Protein AF-A0A2A2K274-F1 (afdb_monomer)

Radius of gyration: 23.04 Å; Cα contacts (8 Å, |Δi|>4): 172; chains: 1; bounding box: 41×74×61 Å

InterPro domains:
  IPR023210 NADP-dependent oxidoreductase domain [PF00248] (6-107)
  IPR036812 NAD(P)-dependent oxidoreductase domain superfamily [G3DSA:3.20.20.100] (1-135)
  IPR036812 NAD(P)-dependent oxidoreductase domain superfamily [SSF51430] (2-107)
  IPR050791 Aldo/Keto Reductase [PTHR43625] (1-109)

Solvent-accessible surface area (backbone atoms only — not comparable to full-atom values): 9116 Å² total; per-residue (Å²): 96,64,70,31,63,83,81,51,93,61,61,66,66,60,51,30,50,49,54,43,50,40,41,77,73,69,51,36,77,47,48,46,33,47,61,27,49,70,30,50,30,31,35,49,52,20,63,46,31,68,96,44,57,91,65,44,48,42,30,38,30,41,30,60,42,59,44,96,88,58,47,80,75,49,66,52,85,50,71,72,58,52,52,54,52,48,57,51,46,32,61,42,29,70,48,95,75,71,77,40,78,45,74,68,53,79,70,78,74,70,84,52,81,90,66,78,80,74,78,86,75,80,75,76,81,78,75,77,81,77,83,82,73,81,79,80,77,73,86,80,82,86,85,84,90,132

Secondary structure (DSSP, 8-state):
---SSTTSPPPHHHHHHHHHHHHHTT--EEE--TTGGGGHHHHHHHHHHTT-GGG-EEEEEE-EEE-TT--EEEE---HHHHHHHHHHHHHHHT-S--SEEEESS-------GGG--S--------PPPPP-PPP-----------

pLDDT: mean 81.02, std 21.93, range [34.56, 98.62]

Foldseek 3Di:
DQPADPPPDDDLVVVLVVVLVCLVVQAAEDEEECLRNVLLSLLSQLVSCVVPVVSHQAEYEDFQDADPVSHGPHGDDDPVRLVVRVVSSCVSSVHPDHNHYYYPDDHPPDPPVVVPDDDDPPPDPPDPDDDDDPDPDDDDDDDDDD

Nearest PDB structures (foldseek):
  1ynq-assembly2_B  TM=8.693E-01  e=8.568E-08  Halalkalibacterium halodurans C-125
  1pz1-assembly2_B  TM=9.088E-01  e=7.530E-07  Bacillus subtilis
  4wgh-assembly1_A  TM=8.611E-01  e=7.530E-07  Klebsiella pneumoniae
  8hw0-assembly1_A  TM=8.427E-01  e=1.178E-06  Devosia
  3eb3-assembly1_A  TM=8.226E-01  e=3.069E-05  Rattus norvegicus

Structure (mmCIF, N/CA/C/O backbone):
data_AF-A0A2A2K274-F1
#
_entry.id   AF-A0A2A2K274-F1
#
loop_
_atom_site.group_PDB
_atom_site.id
_atom_site.type_symbol
_atom_site.label_atom_id
_atom_site.label_alt_id
_atom_site.label_comp_id
_atom_site.label_asym_id
_atom_site.label_entity_id
_atom_site.label_seq_id
_atom_site.pdbx_PDB_ins_code
_atom_site.Cartn_x
_atom_site.Cartn_y
_atom_site.Cartn_z
_atom_site.occupancy
_atom_site.B_iso_or_equiv
_atom_site.auth_seq_id
_atom_site.auth_comp_id
_atom_site.auth_asym_id
_atom_site.auth_atom_id
_atom_site.pdbx_PDB_model_num
ATOM 1 N N . MET A 1 1 ? -2.113 6.309 -1.004 1.00 67.62 1 MET A N 1
ATOM 2 C CA . MET A 1 1 ? -0.970 7.217 -0.814 1.00 67.62 1 MET A CA 1
ATOM 3 C C . MET A 1 1 ? 0.328 6.418 -0.744 1.00 67.62 1 MET A C 1
ATOM 5 O O . MET A 1 1 ? 0.397 5.454 0.008 1.00 67.62 1 MET A O 1
ATOM 9 N N . GLY A 1 2 ? 1.331 6.782 -1.547 1.00 71.94 2 GLY A N 1
ATOM 10 C CA . GLY A 1 2 ? 2.673 6.199 -1.464 1.00 71.94 2 GLY A CA 1
ATOM 11 C C . GLY A 1 2 ? 3.536 7.007 -0.504 1.00 71.94 2 GLY A C 1
ATOM 12 O O . GLY A 1 2 ? 3.875 8.137 -0.828 1.00 71.94 2 GLY A O 1
ATOM 13 N N . MET A 1 3 ? 3.857 6.453 0.662 1.00 78.12 3 MET A N 1
ATOM 14 C CA . MET A 1 3 ? 4.768 7.050 1.648 1.00 78.12 3 MET A CA 1
ATOM 15 C C . MET A 1 3 ? 6.198 6.519 1.521 1.00 78.12 3 MET A C 1
ATOM 17 O O . MET A 1 3 ? 7.113 7.041 2.146 1.00 78.12 3 MET A O 1
ATOM 21 N N . SER A 1 4 ? 6.411 5.513 0.674 1.00 76.12 4 SER A N 1
ATOM 22 C CA . SER A 1 4 ? 7.741 5.086 0.249 1.00 76.12 4 SER A CA 1
ATOM 23 C C . SER A 1 4 ? 8.124 5.767 -1.073 1.00 76.12 4 SER A C 1
ATOM 25 O O . SER A 1 4 ? 7.317 5.805 -2.004 1.00 76.12 4 SER A O 1
ATOM 27 N N . GLU A 1 5 ? 9.371 6.249 -1.160 1.00 73.94 5 GLU A N 1
ATOM 28 C CA . GLU A 1 5 ? 10.091 6.682 -2.377 1.00 73.94 5 GLU A CA 1
ATOM 29 C C . GLU A 1 5 ? 9.768 8.074 -2.952 1.00 73.94 5 GLU A C 1
ATOM 31 O O . GLU A 1 5 ? 10.690 8.841 -3.218 1.00 73.94 5 GLU A O 1
ATOM 36 N N . PHE A 1 6 ? 8.501 8.442 -3.155 1.00 76.75 6 PHE A N 1
ATOM 37 C CA . PHE A 1 6 ? 8.176 9.649 -3.944 1.00 76.75 6 PHE A CA 1
ATOM 38 C C . PHE A 1 6 ? 8.316 10.983 -3.202 1.00 76.75 6 PHE A C 1
ATOM 40 O O . PHE A 1 6 ? 8.308 12.034 -3.841 1.00 76.75 6 PHE A O 1
ATOM 47 N N . TYR A 1 7 ? 8.446 10.948 -1.876 1.00 77.12 7 TYR A N 1
ATOM 48 C CA . TYR A 1 7 ? 8.465 12.138 -1.019 1.00 77.12 7 TYR A CA 1
ATOM 49 C C . TYR A 1 7 ? 9.752 12.258 -0.189 1.00 77.12 7 TYR A C 1
ATOM 51 O O . TYR A 1 7 ? 9.791 13.001 0.786 1.00 77.12 7 TYR A O 1
ATOM 59 N N . GLY A 1 8 ? 10.813 11.550 -0.592 1.00 75.12 8 GLY A N 1
ATOM 60 C CA . GLY A 1 8 ? 12.086 11.506 0.127 1.00 75.12 8 GLY A CA 1
ATOM 61 C C . GLY A 1 8 ? 12.156 10.376 1.153 1.00 75.12 8 GLY A C 1
ATOM 62 O O . GLY A 1 8 ? 11.385 9.415 1.102 1.00 75.12 8 GLY A O 1
ATOM 63 N N . GLN A 1 9 ? 13.135 10.467 2.054 1.00 74.38 9 GLN A N 1
ATOM 64 C CA . GLN A 1 9 ? 13.324 9.479 3.110 1.00 74.38 9 GLN A CA 1
ATOM 65 C C . GLN A 1 9 ? 12.228 9.658 4.167 1.00 74.38 9 GLN A C 1
ATOM 67 O O . GLN A 1 9 ? 12.115 10.723 4.768 1.00 74.38 9 GLN A O 1
ATOM 72 N N . ALA A 1 10 ? 11.416 8.623 4.366 1.00 77.19 10 ALA A N 1
ATOM 73 C CA . ALA A 1 10 ? 10.361 8.603 5.371 1.00 77.19 10 ALA A CA 1
ATOM 74 C C . ALA A 1 10 ? 10.800 7.761 6.572 1.00 77.19 10 ALA A C 1
ATOM 76 O O . ALA A 1 10 ? 11.385 6.689 6.391 1.00 77.19 10 ALA A O 1
ATOM 77 N N . ASP A 1 11 ? 10.489 8.225 7.782 1.00 87.81 11 ASP A N 1
ATOM 78 C CA . ASP A 1 11 ? 10.534 7.379 8.971 1.00 87.81 11 ASP A CA 1
ATOM 79 C C . ASP A 1 11 ? 9.367 6.382 8.901 1.00 87.81 11 ASP A C 1
ATOM 81 O O . ASP A 1 11 ? 8.193 6.759 8.835 1.00 87.81 11 ASP A O 1
ATOM 85 N N . GLU A 1 12 ? 9.688 5.088 8.867 1.00 87.81 12 GLU A N 1
ATOM 86 C CA . GLU A 1 12 ? 8.672 4.043 8.768 1.00 87.81 12 GLU A CA 1
ATOM 87 C C . GLU A 1 12 ? 7.749 3.998 9.990 1.00 87.81 12 GLU A C 1
ATOM 89 O O . GLU A 1 12 ? 6.566 3.688 9.835 1.00 87.81 12 GLU A O 1
ATOM 94 N N . ALA A 1 13 ? 8.255 4.310 11.186 1.00 91.31 13 ALA A N 1
ATOM 95 C CA . ALA A 1 13 ? 7.454 4.315 12.403 1.00 91.31 13 ALA A CA 1
ATOM 96 C C . ALA A 1 13 ? 6.429 5.454 12.373 1.00 91.31 13 ALA A C 1
ATOM 98 O O . ALA A 1 13 ? 5.251 5.225 12.654 1.00 91.31 13 ALA A O 1
ATOM 99 N N . GLU A 1 14 ? 6.841 6.653 11.951 1.00 93.00 14 GLU A N 1
ATOM 100 C CA . GLU A 1 14 ? 5.920 7.783 11.780 1.00 93.00 14 GLU A CA 1
ATOM 101 C C . GLU A 1 14 ? 4.891 7.522 10.677 1.00 93.00 14 GLU A C 1
ATOM 103 O O . GLU A 1 14 ? 3.712 7.844 10.835 1.00 93.00 14 GLU A O 1
ATOM 108 N N . ALA A 1 15 ? 5.293 6.891 9.573 1.00 93.25 15 ALA A N 1
ATOM 109 C CA . ALA A 1 15 ? 4.377 6.517 8.503 1.00 93.25 15 ALA A CA 1
ATOM 110 C C . ALA A 1 15 ? 3.317 5.504 8.983 1.00 93.25 15 ALA A C 1
ATOM 112 O O . ALA A 1 15 ? 2.122 5.679 8.725 1.00 93.25 15 ALA A O 1
ATOM 113 N N . VAL A 1 16 ? 3.719 4.474 9.736 1.00 95.12 16 VAL A N 1
ATOM 114 C CA . VAL A 1 16 ? 2.779 3.520 10.349 1.00 95.12 16 VAL A CA 1
ATOM 115 C C . VAL A 1 16 ? 1.840 4.233 11.324 1.00 95.12 16 VAL A C 1
ATOM 117 O O . VAL A 1 16 ? 0.622 4.070 11.217 1.00 95.12 16 VAL A O 1
ATOM 120 N N . ALA A 1 17 ? 2.380 5.070 12.215 1.00 95.38 17 ALA A N 1
ATOM 121 C CA . ALA A 1 17 ? 1.588 5.850 13.164 1.00 95.38 17 ALA A CA 1
ATOM 122 C C . ALA A 1 17 ? 0.592 6.781 12.454 1.00 95.38 17 ALA A C 1
ATOM 124 O O . ALA A 1 17 ? -0.545 6.930 12.894 1.00 95.38 17 ALA A O 1
ATOM 125 N N . THR A 1 18 ? 0.980 7.354 11.314 1.00 95.81 18 THR A N 1
ATOM 126 C CA . THR A 1 18 ? 0.124 8.220 10.494 1.00 95.81 18 THR A CA 1
ATOM 127 C C . THR A 1 18 ? -1.069 7.455 9.921 1.00 95.81 18 THR A C 1
ATOM 129 O O . THR A 1 18 ? -2.202 7.931 10.012 1.00 95.81 18 THR A O 1
ATOM 132 N N . ILE A 1 19 ? -0.849 6.255 9.368 1.00 96.62 19 ILE A N 1
ATOM 133 C CA . ILE A 1 19 ? -1.941 5.399 8.868 1.00 96.62 19 ILE A CA 1
ATOM 134 C C . ILE A 1 19 ? -2.871 5.005 10.013 1.00 96.62 19 ILE A C 1
ATOM 136 O O . ILE A 1 19 ? -4.087 5.136 9.888 1.00 96.62 19 ILE A O 1
ATOM 140 N N . GLN A 1 20 ? -2.314 4.554 11.137 1.00 97.31 20 GLN A N 1
ATOM 141 C CA . GLN A 1 20 ? -3.112 4.147 12.293 1.00 97.31 20 GLN A CA 1
ATOM 142 C C . GLN A 1 20 ? -3.939 5.312 12.835 1.00 97.31 20 GLN A C 1
ATOM 144 O O . GLN A 1 20 ? -5.137 5.157 13.067 1.00 97.31 20 GLN A O 1
ATOM 149 N N . ARG A 1 21 ? -3.345 6.507 12.923 1.00 97.75 21 ARG A N 1
ATOM 150 C CA . ARG A 1 21 ? -4.058 7.712 13.340 1.00 97.75 21 ARG A CA 1
ATOM 151 C C . ARG A 1 21 ? -5.175 8.089 12.371 1.00 97.75 21 ARG A C 1
ATOM 153 O O . ARG A 1 21 ? -6.231 8.521 12.822 1.00 97.75 21 ARG A O 1
ATOM 160 N N . ALA A 1 22 ? -4.969 7.935 11.063 1.00 97.69 22 ALA A N 1
ATOM 161 C CA . ALA A 1 22 ? -6.019 8.167 10.075 1.00 97.69 22 ALA A CA 1
ATOM 162 C C . ALA A 1 22 ? -7.205 7.209 10.284 1.00 97.69 22 ALA A C 1
ATOM 164 O O . ALA A 1 22 ? -8.354 7.652 10.271 1.00 97.69 22 ALA A O 1
ATOM 165 N N . ILE A 1 23 ? -6.933 5.929 10.553 1.00 97.88 23 ILE A N 1
ATOM 166 C CA . ILE A 1 23 ? -7.966 4.935 10.882 1.00 97.88 23 ILE A CA 1
ATOM 167 C C . ILE A 1 23 ? -8.698 5.326 12.174 1.00 97.88 23 ILE A C 1
ATOM 169 O O . ILE A 1 23 ? -9.926 5.328 12.196 1.00 97.88 23 ILE A O 1
ATOM 173 N N . ASP A 1 24 ? -7.975 5.743 13.220 1.00 97.75 24 ASP A N 1
ATOM 174 C CA . ASP A 1 24 ? -8.572 6.217 14.481 1.00 97.75 24 ASP A CA 1
ATOM 175 C C . ASP A 1 24 ? -9.461 7.462 14.293 1.00 97.75 24 ASP A C 1
ATOM 177 O O . ASP A 1 24 ? -10.351 7.727 15.099 1.00 97.75 24 ASP A O 1
ATOM 181 N N . LEU A 1 25 ? -9.221 8.246 13.238 1.00 98.19 25 LEU A N 1
ATOM 182 C CA . LEU A 1 25 ? -10.037 9.398 12.844 1.00 98.19 25 LEU A CA 1
ATOM 183 C C . LEU A 1 25 ? -11.228 9.021 11.943 1.00 98.19 25 LEU A C 1
ATOM 185 O O . LEU A 1 25 ? -11.966 9.907 11.511 1.00 98.19 25 LEU A O 1
ATOM 189 N N . GLY A 1 26 ? -11.428 7.732 11.658 1.00 97.56 26 GLY A N 1
ATOM 190 C CA . GLY A 1 26 ? -12.531 7.222 10.843 1.00 97.56 26 GLY A CA 1
ATOM 191 C C . GLY A 1 26 ? -12.229 7.123 9.347 1.00 97.56 26 GLY A C 1
ATOM 192 O O . GLY A 1 26 ? -13.149 6.914 8.557 1.00 97.56 26 GLY A O 1
ATOM 193 N N . VAL A 1 27 ? -10.967 7.263 8.921 1.00 98.06 27 VAL A N 1
ATOM 194 C CA . VAL A 1 27 ? -10.588 6.977 7.531 1.00 98.06 27 VAL A CA 1
ATOM 195 C C . VAL A 1 27 ? -10.634 5.471 7.307 1.00 98.06 27 VAL A C 1
ATOM 197 O O . VAL A 1 27 ? -9.847 4.723 7.877 1.00 98.06 27 VAL A O 1
ATOM 200 N N . THR A 1 28 ? -11.531 5.036 6.428 1.00 97.81 28 THR A N 1
ATOM 201 C CA . THR A 1 28 ? -11.726 3.615 6.124 1.00 97.81 28 THR A CA 1
ATOM 202 C C . THR A 1 28 ? -11.130 3.195 4.789 1.00 97.81 28 THR A C 1
ATOM 204 O O . THR A 1 28 ? -10.996 2.008 4.555 1.00 97.81 28 THR A O 1
ATOM 207 N N . PHE A 1 29 ? -10.753 4.110 3.895 1.00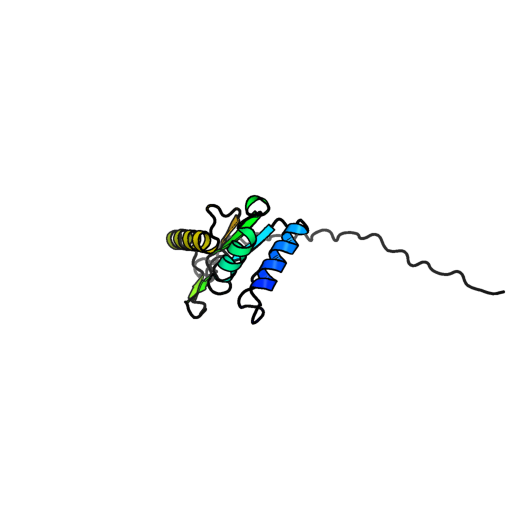 98.31 29 PHE A N 1
ATOM 208 C CA .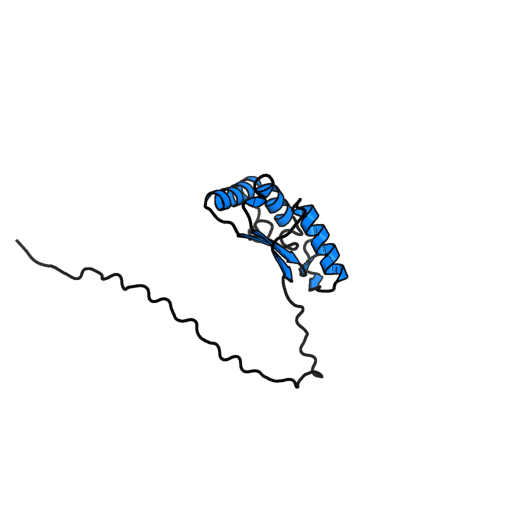 PHE A 1 29 ? -10.242 3.748 2.569 1.00 98.31 29 PHE A CA 1
ATOM 209 C C . PHE A 1 29 ? -8.733 3.970 2.466 1.00 98.31 29 PHE A C 1
ATOM 211 O O . PHE A 1 29 ? -8.264 5.110 2.515 1.00 98.31 29 PHE A O 1
ATOM 218 N N . LEU A 1 30 ? -7.978 2.885 2.282 1.00 97.94 30 LEU A N 1
ATOM 219 C CA . LEU A 1 30 ? -6.529 2.921 2.105 1.00 97.94 30 LEU A CA 1
ATOM 220 C C . LEU A 1 30 ? -6.157 2.486 0.695 1.00 97.94 30 LEU A C 1
ATOM 222 O O . LEU A 1 30 ? -6.410 1.360 0.287 1.00 97.94 30 LEU A O 1
ATOM 226 N N . ASP A 1 31 ? -5.499 3.379 -0.032 1.00 97.62 31 ASP A N 1
ATOM 227 C CA . ASP A 1 31 ? -5.035 3.138 -1.395 1.00 97.62 31 ASP A CA 1
ATOM 228 C C . ASP A 1 31 ? -3.504 3.002 -1.441 1.00 97.62 31 ASP A C 1
ATOM 230 O O . ASP A 1 31 ? -2.788 3.832 -0.885 1.00 97.62 31 ASP A O 1
ATOM 234 N N . THR A 1 32 ? -2.971 1.996 -2.131 1.00 97.44 32 THR A N 1
ATOM 235 C CA . THR A 1 32 ? -1.526 1.792 -2.358 1.00 97.44 32 THR A CA 1
ATOM 236 C C . THR A 1 32 ? -1.267 1.254 -3.774 1.00 97.44 32 THR A C 1
ATOM 238 O O . THR A 1 32 ? -2.175 1.248 -4.601 1.00 97.44 32 THR A O 1
ATOM 241 N N . ALA A 1 33 ? -0.033 0.914 -4.140 1.00 97.12 33 ALA A N 1
ATOM 242 C CA . ALA A 1 33 ? 0.292 0.293 -5.425 1.00 97.12 33 ALA A CA 1
ATOM 243 C C . ALA A 1 33 ? 1.570 -0.546 -5.333 1.00 97.12 33 ALA A C 1
ATOM 245 O O . ALA A 1 33 ? 2.507 -0.156 -4.635 1.00 97.12 33 ALA A O 1
ATOM 246 N N . ASP A 1 34 ? 1.641 -1.613 -6.133 1.00 94.62 34 ASP A N 1
ATOM 247 C CA . ASP A 1 34 ? 2.821 -2.481 -6.266 1.00 94.62 34 ASP A CA 1
ATOM 248 C C . ASP A 1 34 ? 4.098 -1.713 -6.642 1.00 94.62 34 ASP A C 1
ATOM 250 O O . ASP A 1 34 ? 5.198 -2.037 -6.208 1.00 94.62 34 ASP A O 1
ATOM 254 N N . MET A 1 35 ? 3.960 -0.653 -7.432 1.00 94.06 35 MET A N 1
ATOM 255 C CA . MET A 1 35 ? 5.089 0.126 -7.921 1.00 94.06 35 MET A CA 1
ATOM 256 C C . MET A 1 35 ? 5.669 1.108 -6.891 1.00 94.06 35 MET A C 1
ATOM 258 O O . MET A 1 35 ? 6.744 1.653 -7.145 1.00 94.06 35 MET A O 1
ATOM 262 N N . TYR A 1 36 ? 4.974 1.390 -5.782 1.00 92.50 36 TYR A N 1
ATOM 263 C CA . TYR A 1 36 ? 5.412 2.383 -4.793 1.00 92.50 36 TYR A CA 1
ATOM 264 C C . TYR A 1 36 ? 6.531 1.812 -3.919 1.00 92.50 36 TYR A C 1
ATOM 266 O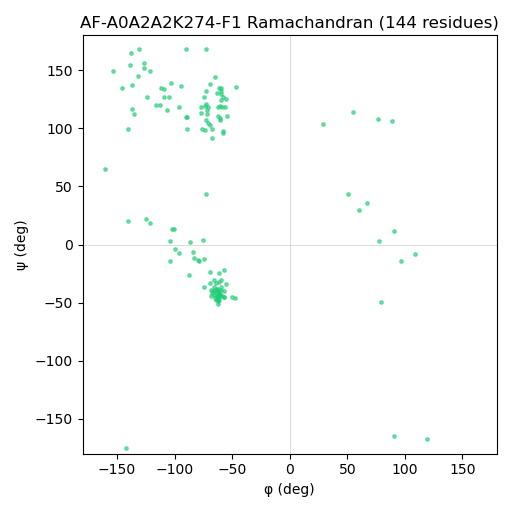 O . TYR A 1 36 ? 6.302 0.868 -3.160 1.00 92.50 36 TYR A O 1
ATOM 274 N N . GLY A 1 37 ? 7.746 2.357 -4.036 1.00 90.25 37 GLY A N 1
ATOM 275 C CA . GLY A 1 37 ? 8.925 1.795 -3.377 1.00 90.25 37 GLY A CA 1
ATOM 276 C C . GLY A 1 37 ? 9.223 0.364 -3.820 1.00 90.25 37 GLY A C 1
ATOM 277 O O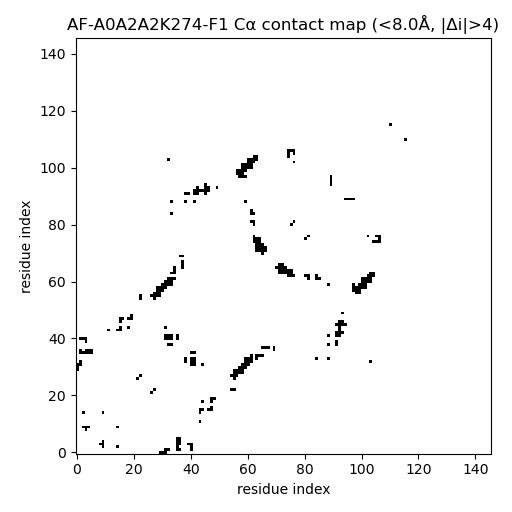 . GLY A 1 37 ? 9.681 -0.424 -3.001 1.00 90.25 37 GLY A O 1
ATOM 278 N N . VAL A 1 38 ? 8.868 -0.004 -5.061 1.00 93.56 38 VAL A N 1
ATOM 279 C CA . VAL A 1 38 ? 8.972 -1.383 -5.590 1.00 93.56 38 VAL A CA 1
ATOM 280 C C . VAL A 1 38 ? 8.324 -2.405 -4.633 1.00 93.56 38 VAL A C 1
ATOM 282 O O . VAL A 1 38 ? 8.869 -3.461 -4.329 1.00 93.56 38 VAL A O 1
ATOM 285 N N . GLY A 1 39 ? 7.146 -2.060 -4.110 1.00 94.25 39 GLY A N 1
ATOM 286 C CA . GLY A 1 39 ? 6.362 -2.896 -3.202 1.00 94.25 39 GLY A CA 1
ATOM 287 C C . GLY A 1 39 ? 6.559 -2.571 -1.722 1.00 94.25 39 GLY A C 1
ATOM 288 O O . GLY A 1 39 ? 5.713 -2.944 -0.912 1.00 94.25 39 GLY A O 1
ATOM 289 N N . ARG A 1 40 ? 7.588 -1.805 -1.344 1.00 94.06 40 ARG A N 1
ATOM 290 C CA . ARG A 1 40 ? 7.842 -1.456 0.064 1.00 94.06 40 ARG A CA 1
ATOM 291 C C . ARG A 1 40 ? 6.687 -0.698 0.722 1.00 94.06 40 ARG A C 1
ATOM 293 O O . ARG A 1 40 ? 6.434 -0.872 1.911 1.00 94.06 40 ARG A O 1
ATOM 300 N N . ASN A 1 41 ? 5.932 0.086 -0.049 1.00 95.31 41 ASN A N 1
ATOM 301 C CA . ASN A 1 41 ? 4.755 0.767 0.489 1.00 95.31 41 ASN A CA 1
ATOM 302 C C . ASN A 1 41 ? 3.618 -0.207 0.834 1.00 95.31 41 ASN A C 1
ATOM 304 O O . ASN A 1 41 ? 2.874 0.032 1.778 1.00 95.31 41 ASN A O 1
ATOM 308 N N . GLU A 1 42 ? 3.462 -1.300 0.081 1.00 97.75 42 GLU A N 1
ATOM 309 C CA . GLU A 1 42 ? 2.499 -2.355 0.420 1.00 97.75 42 GLU A CA 1
ATOM 310 C C . GLU A 1 42 ? 2.907 -3.079 1.702 1.00 97.75 42 GLU A C 1
ATOM 312 O O . GLU A 1 42 ? 2.058 -3.316 2.553 1.00 97.75 42 GLU A O 1
ATOM 317 N N . GLU A 1 43 ? 4.197 -3.347 1.899 1.00 97.31 43 GLU A N 1
ATOM 318 C CA . GLU A 1 43 ? 4.688 -3.926 3.155 1.00 97.31 43 GLU A CA 1
ATOM 319 C C . GLU A 1 43 ? 4.433 -3.002 4.351 1.00 97.31 43 GLU A C 1
ATOM 321 O O . GLU A 1 43 ? 4.019 -3.456 5.418 1.00 97.31 43 GLU A O 1
ATOM 326 N N . LEU A 1 44 ? 4.642 -1.695 4.172 1.00 96.44 44 LEU A N 1
ATOM 327 C CA . LEU A 1 44 ? 4.376 -0.683 5.193 1.00 96.44 44 LEU A CA 1
ATOM 328 C C . LEU A 1 44 ? 2.885 -0.613 5.542 1.00 96.44 44 LEU A C 1
ATOM 330 O O . LEU A 1 44 ? 2.528 -0.651 6.720 1.00 96.44 44 LEU A O 1
ATOM 334 N N . VAL A 1 45 ? 2.012 -0.554 4.532 1.00 97.44 45 VAL A N 1
ATOM 335 C CA . VAL A 1 45 ? 0.555 -0.557 4.736 1.00 97.44 45 VAL A CA 1
ATOM 336 C C . VAL A 1 45 ? 0.110 -1.852 5.414 1.00 97.44 45 VAL A C 1
ATOM 338 O O . VAL A 1 45 ? -0.650 -1.789 6.376 1.00 97.44 45 VAL A O 1
ATOM 341 N N . GLY A 1 46 ? 0.631 -3.003 4.983 1.00 97.38 46 GLY A N 1
ATOM 342 C CA . GLY A 1 46 ? 0.357 -4.304 5.593 1.00 97.38 46 GLY A CA 1
ATOM 343 C C . GLY A 1 46 ? 0.718 -4.352 7.077 1.00 97.38 46 GLY A C 1
ATOM 344 O O . GLY A 1 46 ? -0.087 -4.780 7.904 1.00 97.38 46 GLY A O 1
ATOM 345 N N . ARG A 1 47 ? 1.894 -3.824 7.451 1.00 96.75 47 ARG A N 1
ATOM 346 C CA . ARG A 1 47 ? 2.283 -3.665 8.863 1.00 96.75 47 ARG A CA 1
ATOM 347 C C . ARG A 1 47 ? 1.312 -2.765 9.627 1.00 96.75 47 ARG A C 1
ATOM 349 O O . ARG A 1 47 ? 0.925 -3.116 10.737 1.00 96.75 47 ARG A O 1
ATOM 356 N N . ALA A 1 48 ? 0.907 -1.638 9.042 1.00 97.00 48 ALA A N 1
ATOM 357 C CA . ALA A 1 48 ? 0.053 -0.662 9.713 1.00 97.00 48 ALA A CA 1
ATOM 358 C C . ALA A 1 48 ? -1.361 -1.183 10.021 1.00 97.00 48 ALA A C 1
ATOM 360 O O . ALA A 1 48 ? -1.953 -0.764 11.018 1.00 97.00 48 ALA A O 1
ATOM 361 N N . ILE A 1 49 ? -1.887 -2.098 9.197 1.00 97.62 49 ILE A N 1
ATOM 362 C CA . ILE A 1 49 ? -3.261 -2.616 9.318 1.00 97.62 49 ILE A CA 1
ATOM 363 C C . ILE A 1 49 ? -3.360 -4.020 9.918 1.00 97.62 49 ILE A C 1
ATOM 365 O O . ILE A 1 49 ? -4.471 -4.540 9.995 1.00 97.62 49 ILE A O 1
ATOM 369 N N . ARG A 1 50 ? -2.245 -4.642 10.329 1.00 96.50 50 ARG A N 1
ATOM 370 C CA . ARG A 1 50 ? -2.198 -6.049 10.778 1.00 96.50 50 ARG A CA 1
ATOM 371 C C . ARG A 1 50 ? -3.305 -6.405 11.776 1.00 96.50 50 ARG A C 1
ATOM 373 O O . ARG A 1 50 ? -3.999 -7.392 11.575 1.00 96.50 50 ARG A O 1
ATOM 380 N N . ASP A 1 51 ? -3.518 -5.554 12.776 1.00 95.94 51 ASP A N 1
ATOM 381 C CA . ASP A 1 51 ? -4.513 -5.773 13.840 1.00 95.94 51 ASP A CA 1
ATOM 382 C C . ASP A 1 51 ? -5.816 -4.981 13.613 1.00 95.94 51 ASP A C 1
ATOM 384 O O . ASP A 1 51 ? -6.620 -4.789 14.522 1.00 95.94 51 ASP A O 1
ATOM 388 N N . ARG A 1 52 ? -6.001 -4.436 12.404 1.00 96.75 52 ARG A N 1
ATOM 389 C CA . ARG A 1 52 ? -7.082 -3.500 12.045 1.00 96.75 52 ARG A CA 1
ATOM 390 C C . ARG A 1 52 ? -7.644 -3.770 10.648 1.00 96.75 52 ARG A C 1
ATOM 392 O O . ARG A 1 52 ? -8.234 -2.877 10.041 1.00 96.75 52 ARG A O 1
ATOM 399 N N . ARG A 1 53 ? -7.445 -4.979 10.111 1.00 97.31 53 ARG A N 1
ATOM 400 C CA . ARG A 1 53 ? -7.798 -5.310 8.723 1.00 97.31 53 ARG A CA 1
ATOM 401 C C . ARG A 1 53 ? -9.277 -5.071 8.426 1.00 97.31 53 ARG A C 1
ATOM 403 O O . ARG A 1 53 ? -9.587 -4.526 7.370 1.00 97.31 53 ARG A O 1
ATOM 410 N N . ASP A 1 54 ? -10.155 -5.410 9.362 1.00 97.12 54 ASP A N 1
ATOM 411 C CA . ASP A 1 54 ? -11.608 -5.285 9.194 1.00 97.12 54 ASP A CA 1
ATOM 412 C C . ASP A 1 54 ? -12.109 -3.835 9.284 1.00 97.12 54 ASP A C 1
ATOM 414 O O . ASP A 1 54 ? -13.243 -3.539 8.916 1.00 97.12 54 ASP A O 1
ATOM 418 N N . ALA A 1 55 ? -11.265 -2.905 9.745 1.00 97.25 55 ALA A N 1
ATOM 419 C CA . ALA A 1 55 ? -11.605 -1.488 9.842 1.00 97.25 55 ALA A CA 1
ATOM 420 C C . ALA A 1 55 ? -11.396 -0.724 8.522 1.00 97.25 55 ALA A C 1
ATOM 422 O O . ALA A 1 55 ? -11.726 0.462 8.444 1.00 97.25 55 ALA A O 1
ATOM 423 N N . VAL A 1 56 ? -10.822 -1.367 7.495 1.00 98.06 56 VAL A N 1
ATOM 424 C CA . VAL A 1 56 ? -10.418 -0.696 6.254 1.00 98.06 56 VAL A CA 1
ATOM 425 C C . VAL A 1 56 ? -10.894 -1.419 4.997 1.00 98.06 56 VAL A C 1
ATOM 427 O O . VAL A 1 56 ? -10.894 -2.640 4.906 1.00 98.06 56 VAL A O 1
ATOM 430 N N . VAL A 1 57 ? -11.228 -0.626 3.987 1.00 98.50 57 VAL A N 1
ATOM 431 C CA . VAL A 1 57 ? -11.302 -1.001 2.581 1.00 98.50 57 VAL A CA 1
ATOM 432 C C . VAL A 1 57 ? -9.918 -0.767 1.977 1.00 98.50 57 VAL A C 1
ATOM 434 O O . VAL A 1 57 ? -9.470 0.374 1.820 1.00 98.50 57 VAL A O 1
ATOM 437 N N . LEU A 1 58 ? -9.232 -1.858 1.656 1.00 98.56 58 LEU A N 1
ATOM 438 C CA . LEU A 1 58 ? -7.874 -1.886 1.139 1.00 98.56 58 LEU A CA 1
ATOM 439 C C . LEU A 1 58 ? -7.870 -1.971 -0.388 1.00 98.56 58 LEU A C 1
ATOM 441 O O . LEU A 1 58 ? -8.309 -2.960 -0.983 1.00 98.56 58 LEU A O 1
ATOM 445 N N . ALA A 1 59 ? -7.302 -0.946 -1.015 1.00 98.56 59 ALA A N 1
ATOM 446 C CA . ALA A 1 59 ? -7.102 -0.870 -2.448 1.00 98.56 59 ALA A CA 1
ATOM 447 C C . ALA A 1 59 ? -5.617 -0.933 -2.818 1.00 98.56 59 ALA A C 1
ATOM 449 O O . ALA A 1 59 ? -4.786 -0.221 -2.251 1.00 98.56 59 ALA A O 1
ATOM 450 N N . THR A 1 60 ? -5.278 -1.739 -3.824 1.00 98.44 60 THR A N 1
ATOM 451 C CA . THR A 1 60 ? -3.954 -1.688 -4.458 1.00 98.44 60 THR A CA 1
ATOM 452 C C . THR A 1 60 ? -4.049 -1.800 -5.974 1.00 98.44 60 THR A C 1
ATOM 454 O O . THR A 1 60 ? -5.088 -2.142 -6.548 1.00 98.44 60 THR A O 1
ATOM 457 N N . LYS A 1 61 ? -2.948 -1.455 -6.637 1.00 97.88 61 LYS A N 1
ATOM 458 C CA . LYS A 1 61 ? -2.864 -1.294 -8.084 1.00 97.88 61 LYS A CA 1
ATOM 459 C C . LYS A 1 61 ? -1.747 -2.131 -8.659 1.00 97.88 61 LYS A C 1
ATOM 461 O O . LYS A 1 61 ? -0.718 -2.309 -8.014 1.00 97.88 61 LYS A O 1
ATOM 466 N N . PHE A 1 62 ? -1.928 -2.518 -9.916 1.00 96.94 62 PHE A N 1
ATOM 467 C CA . PHE A 1 62 ? -0.919 -3.225 -10.695 1.00 96.94 62 PHE A CA 1
ATOM 468 C C . PHE A 1 62 ? -0.700 -2.621 -12.076 1.00 96.94 62 PHE A C 1
ATOM 470 O O . PHE A 1 62 ? -1.501 -1.836 -12.587 1.00 96.94 62 PHE A O 1
ATOM 477 N N . GLY A 1 63 ? 0.365 -3.065 -12.731 1.00 94.38 63 GLY A N 1
ATOM 478 C CA . GLY A 1 63 ? 0.536 -2.911 -14.175 1.00 94.38 63 GLY A CA 1
ATOM 479 C C . GLY A 1 63 ? 1.602 -1.912 -14.587 1.00 94.38 63 GLY A C 1
ATOM 480 O O . GLY A 1 63 ? 1.955 -1.902 -15.760 1.00 94.38 63 GLY A O 1
ATOM 481 N N . ASN A 1 64 ? 2.168 -1.139 -13.659 1.00 94.75 64 ASN A N 1
ATOM 482 C CA . ASN A 1 64 ? 3.401 -0.391 -13.901 1.00 94.75 64 ASN A CA 1
ATOM 483 C C . ASN A 1 64 ? 4.590 -1.286 -13.539 1.00 94.75 64 ASN A C 1
ATOM 485 O O . ASN A 1 64 ? 4.933 -1.424 -12.369 1.00 94.75 64 ASN A O 1
ATOM 489 N N . VAL A 1 65 ? 5.207 -1.906 -14.544 1.00 94.44 65 VAL A N 1
ATOM 490 C CA . VAL A 1 65 ? 6.319 -2.839 -14.337 1.00 94.44 65 VAL A CA 1
ATOM 491 C C . VAL A 1 65 ? 7.570 -2.047 -13.979 1.00 94.44 65 VAL A C 1
ATOM 493 O O . VAL A 1 65 ? 7.963 -1.139 -14.719 1.00 94.44 65 VAL A O 1
ATOM 496 N N . ARG A 1 66 ? 8.217 -2.410 -12.870 1.00 94.00 66 ARG A N 1
ATOM 497 C CA . ARG A 1 66 ? 9.491 -1.824 -12.443 1.00 94.00 66 ARG A CA 1
ATOM 498 C C . ARG A 1 66 ? 10.584 -2.880 -12.314 1.00 94.00 66 ARG A C 1
ATOM 500 O O . ARG A 1 66 ? 10.298 -4.046 -12.058 1.00 94.00 66 ARG A O 1
ATOM 507 N N . GLY A 1 67 ? 11.827 -2.478 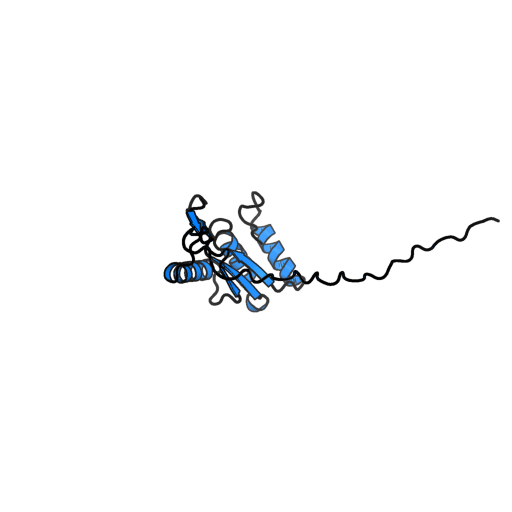-12.564 1.00 92.56 67 GLY A N 1
ATOM 508 C CA . GLY A 1 67 ? 13.009 -3.230 -12.153 1.00 92.56 67 GLY A CA 1
ATOM 509 C C . GLY A 1 67 ? 13.238 -3.150 -10.648 1.00 92.56 67 GLY A C 1
ATOM 510 O O . GLY A 1 67 ? 12.624 -2.331 -9.968 1.00 92.56 67 GLY A O 1
ATOM 511 N N . GLU A 1 68 ? 14.133 -3.998 -10.145 1.00 90.31 68 GLU A N 1
ATOM 512 C CA . GLU A 1 68 ? 14.562 -3.995 -8.737 1.00 90.31 68 GLU A CA 1
ATOM 513 C C . GLU A 1 68 ? 15.234 -2.671 -8.349 1.00 90.31 68 GLU A C 1
ATOM 515 O O . GLU A 1 68 ? 15.050 -2.175 -7.245 1.00 90.31 68 GLU A O 1
ATOM 520 N N . ASP A 1 69 ? 15.926 -2.049 -9.302 1.00 91.19 69 ASP A N 1
ATOM 521 C CA . ASP A 1 69 ? 16.506 -0.706 -9.213 1.00 91.19 69 ASP A CA 1
ATOM 522 C C . ASP A 1 69 ? 15.467 0.424 -9.346 1.00 91.19 69 ASP A C 1
ATOM 524 O O . ASP A 1 69 ? 15.810 1.603 -9.422 1.00 91.19 69 ASP A O 1
ATOM 528 N N . GLY A 1 70 ? 14.182 0.078 -9.435 1.00 90.25 70 GLY A N 1
ATOM 529 C CA . GLY A 1 70 ? 13.098 1.026 -9.628 1.00 90.25 70 GLY A CA 1
ATOM 530 C C . GLY A 1 70 ? 12.953 1.547 -11.062 1.00 90.25 70 GLY A C 1
ATOM 531 O O . GLY A 1 70 ? 12.065 2.367 -11.323 1.00 90.25 70 GLY A O 1
ATOM 532 N N . THR A 1 71 ? 13.747 1.079 -12.026 1.00 93.12 71 THR A N 1
ATOM 533 C CA . THR A 1 71 ? 13.598 1.515 -13.423 1.00 93.12 71 THR A CA 1
ATOM 534 C C . THR A 1 71 ? 12.214 1.177 -13.963 1.00 93.12 71 THR A C 1
ATOM 536 O O . THR A 1 71 ? 11.696 0.078 -13.765 1.00 93.12 71 THR A O 1
ATOM 539 N N . PHE A 1 72 ? 11.573 2.121 -14.654 1.00 93.44 72 PHE A N 1
ATOM 540 C CA . PHE A 1 72 ? 10.275 1.867 -15.271 1.00 93.44 72 PHE A CA 1
ATOM 541 C C . PHE A 1 72 ? 10.447 1.041 -16.552 1.00 93.44 72 PHE A C 1
ATOM 543 O O . PHE A 1 72 ? 11.062 1.495 -17.513 1.00 93.44 72 PHE A O 1
ATOM 550 N N . LYS A 1 73 ? 9.868 -0.164 -16.577 1.00 93.62 73 LYS A N 1
ATOM 551 C CA . LYS A 1 73 ? 9.971 -1.124 -17.691 1.00 93.62 73 LYS A CA 1
ATOM 552 C C . LYS A 1 73 ? 8.751 -1.115 -18.617 1.00 93.62 73 LYS A C 1
ATOM 554 O O . LYS A 1 73 ? 8.740 -1.808 -19.632 1.00 93.62 73 LYS A O 1
ATOM 559 N N . GLY A 1 74 ? 7.723 -0.332 -18.290 1.00 93.12 74 GLY A N 1
ATOM 560 C CA . GLY A 1 74 ? 6.523 -0.163 -19.108 1.00 93.12 74 GLY A CA 1
ATOM 561 C C . GLY A 1 74 ? 5.236 -0.596 -18.411 1.00 93.12 74 GLY A C 1
ATOM 562 O O . GLY A 1 74 ? 5.195 -0.814 -17.201 1.00 93.12 74 GLY A O 1
ATOM 563 N N . VAL A 1 75 ? 4.160 -0.702 -19.198 1.00 94.56 75 VAL A N 1
ATOM 564 C CA . VAL A 1 75 ? 2.820 -1.056 -18.706 1.00 94.56 75 VAL A CA 1
ATOM 565 C C . VAL A 1 75 ? 2.424 -2.459 -19.164 1.00 94.56 75 VAL A C 1
ATOM 567 O O . VAL A 1 75 ? 2.418 -2.736 -20.366 1.00 94.56 75 VAL A O 1
ATOM 570 N N . CYS A 1 76 ? 2.026 -3.322 -18.228 1.00 93.56 76 CYS A N 1
ATOM 571 C CA . CYS A 1 76 ? 1.560 -4.681 -18.500 1.00 93.56 76 CYS A CA 1
ATOM 572 C C . CYS A 1 76 ? 0.160 -4.924 -17.921 1.00 93.56 76 CYS A C 1
ATOM 574 O O . CYS A 1 76 ? -0.084 -4.726 -16.737 1.00 93.56 76 CYS A O 1
ATOM 576 N N . GLY A 1 77 ? -0.762 -5.385 -18.769 1.00 91.50 77 GLY A N 1
ATOM 577 C CA . GLY A 1 77 ? -2.105 -5.832 -18.373 1.00 91.50 77 GLY A CA 1
ATOM 578 C C . GLY A 1 77 ? -2.412 -7.256 -18.836 1.00 91.50 77 GLY A C 1
ATOM 579 O O . GLY A 1 77 ? -3.571 -7.590 -19.050 1.00 91.50 77 GLY A O 1
ATOM 580 N N . ARG A 1 78 ? -1.379 -8.070 -19.100 1.00 93.56 78 ARG A N 1
ATOM 581 C CA . ARG A 1 78 ? -1.561 -9.465 -19.530 1.00 93.56 78 ARG A CA 1
ATOM 582 C C . ARG A 1 78 ? -2.111 -10.301 -18.366 1.00 93.56 78 ARG A C 1
ATOM 584 O O . ARG A 1 78 ? -1.575 -10.146 -17.272 1.00 93.56 78 ARG A O 1
ATOM 591 N N . PRO A 1 79 ? -3.078 -11.213 -18.586 1.00 94.50 79 PRO A N 1
ATOM 592 C CA . PRO A 1 79 ? -3.697 -12.001 -17.514 1.00 94.50 79 PRO A CA 1
ATOM 593 C C . PRO A 1 79 ? -2.704 -12.689 -16.566 1.00 94.50 79 PRO A C 1
ATOM 595 O O . PRO A 1 79 ? -2.842 -12.561 -15.352 1.00 94.50 79 PRO A O 1
ATOM 598 N N . ASP A 1 80 ? -1.661 -13.332 -17.100 1.00 94.81 80 ASP A N 1
ATOM 599 C CA . ASP A 1 80 ? -0.655 -14.029 -16.281 1.00 94.81 80 ASP A CA 1
ATOM 600 C C . ASP A 1 80 ? 0.123 -13.071 -15.372 1.00 94.81 80 ASP A C 1
ATOM 602 O O . ASP A 1 80 ? 0.396 -13.382 -14.216 1.00 94.81 80 ASP A O 1
ATOM 606 N N . TYR A 1 81 ? 0.429 -11.871 -15.879 1.00 95.06 81 TYR A N 1
ATOM 607 C CA . TYR A 1 81 ? 1.074 -10.823 -15.090 1.00 95.06 81 TYR A CA 1
ATOM 608 C C . TYR A 1 81 ? 0.138 -10.283 -14.007 1.00 95.06 81 TYR A C 1
ATOM 610 O O . TYR A 1 81 ? 0.579 -10.026 -12.895 1.00 95.06 81 TYR A O 1
ATOM 618 N N . VAL A 1 82 ? -1.155 -10.117 -14.308 1.00 96.31 82 VAL A N 1
ATOM 619 C CA . VAL A 1 82 ? -2.134 -9.662 -13.307 1.00 96.31 82 VAL A CA 1
ATOM 620 C C . VAL A 1 82 ? -2.194 -10.641 -12.138 1.00 96.31 82 VAL A C 1
ATOM 622 O O . VAL A 1 82 ? -2.187 -10.219 -10.986 1.00 96.31 82 VAL A O 1
ATOM 625 N N . ARG A 1 83 ? -2.204 -11.948 -12.427 1.00 96.88 83 ARG A N 1
ATOM 626 C CA . ARG A 1 83 ? -2.217 -12.988 -11.393 1.00 96.88 83 ARG A CA 1
ATOM 627 C C . ARG A 1 83 ? -0.959 -12.937 -10.528 1.00 96.88 83 ARG A C 1
ATOM 629 O O . ARG A 1 83 ? -1.076 -12.847 -9.310 1.00 96.88 83 ARG A O 1
ATOM 636 N N . SER A 1 84 ? 0.224 -12.929 -11.143 1.00 97.44 84 SER A N 1
ATOM 637 C CA . SER A 1 84 ? 1.483 -12.913 -10.389 1.00 97.44 84 SER A CA 1
ATOM 638 C C . SER A 1 84 ? 1.681 -11.621 -9.591 1.00 97.44 84 SER A C 1
ATOM 640 O O . SER A 1 84 ? 2.161 -11.667 -8.457 1.00 97.44 84 SER A O 1
ATOM 642 N N . ALA A 1 85 ? 1.265 -10.474 -10.137 1.00 97.56 85 ALA A N 1
ATOM 643 C CA . ALA A 1 85 ? 1.281 -9.198 -9.428 1.00 97.56 85 ALA A CA 1
ATOM 644 C C . ALA A 1 85 ? 0.332 -9.212 -8.220 1.00 97.56 85 ALA A C 1
ATOM 646 O O . ALA A 1 85 ? 0.716 -8.749 -7.149 1.00 97.56 85 ALA A O 1
ATOM 647 N N . CYS A 1 86 ? -0.867 -9.784 -8.367 1.00 98.38 86 CYS A N 1
ATOM 648 C CA . CYS A 1 86 ? -1.844 -9.898 -7.284 1.00 98.38 86 CYS A CA 1
ATOM 649 C C . CYS A 1 86 ? -1.303 -10.756 -6.136 1.00 98.38 86 CYS A C 1
ATOM 651 O O . CYS A 1 86 ? -1.293 -10.324 -4.987 1.00 98.38 86 CYS A O 1
ATOM 653 N N . GLU A 1 87 ? -0.761 -11.933 -6.452 1.00 98.50 87 GLU A N 1
ATOM 654 C CA . GLU A 1 87 ? -0.147 -12.818 -5.458 1.00 98.50 87 GLU A CA 1
ATOM 655 C C . GLU A 1 87 ? 1.026 -12.147 -4.731 1.00 98.50 87 GLU A C 1
ATOM 657 O O . GLU A 1 87 ? 1.196 -12.314 -3.523 1.00 98.50 87 GLU A O 1
ATOM 662 N N . ALA A 1 88 ? 1.837 -11.365 -5.447 1.00 98.25 88 ALA A N 1
ATOM 663 C CA . ALA A 1 88 ? 2.929 -10.614 -4.842 1.00 98.25 88 ALA A CA 1
ATOM 664 C C . ALA A 1 88 ? 2.422 -9.501 -3.909 1.00 98.25 88 ALA A C 1
ATOM 666 O O . ALA A 1 88 ? 2.963 -9.345 -2.815 1.00 98.25 88 ALA A O 1
ATOM 667 N N . SER A 1 89 ? 1.374 -8.772 -4.304 1.00 98.50 89 SER A N 1
ATOM 668 C CA . SER A 1 89 ? 0.730 -7.763 -3.458 1.00 98.50 89 SER A CA 1
ATOM 669 C C . SER A 1 89 ? 0.125 -8.377 -2.195 1.00 98.50 89 SER A C 1
ATOM 671 O O . SER A 1 89 ? 0.375 -7.862 -1.110 1.00 98.50 89 SER A O 1
ATOM 673 N N . LEU A 1 90 ? -0.596 -9.501 -2.301 1.00 98.62 90 LEU A N 1
ATOM 674 C CA . LEU A 1 90 ? -1.162 -10.217 -1.146 1.00 98.62 90 LEU A CA 1
ATOM 675 C C . LEU A 1 90 ? -0.074 -10.606 -0.136 1.00 98.62 90 LEU A C 1
ATOM 677 O O . LEU A 1 90 ? -0.217 -10.343 1.057 1.00 98.62 90 LEU A O 1
ATOM 681 N N . ARG A 1 91 ? 1.055 -11.149 -0.618 1.00 98.56 91 ARG A N 1
ATOM 682 C CA . ARG A 1 91 ? 2.203 -11.497 0.236 1.00 98.56 91 ARG A CA 1
ATOM 683 C C . ARG A 1 91 ? 2.816 -10.281 0.928 1.00 98.56 91 ARG A C 1
ATOM 685 O O . ARG A 1 91 ? 3.076 -10.353 2.123 1.00 98.56 91 ARG A O 1
ATOM 692 N N . ARG A 1 92 ? 3.041 -9.177 0.204 1.00 98.44 92 ARG A N 1
ATOM 693 C CA . ARG A 1 92 ? 3.623 -7.949 0.780 1.00 98.44 92 ARG A CA 1
ATOM 694 C C . ARG A 1 92 ? 2.697 -7.300 1.803 1.00 98.44 92 ARG A C 1
ATOM 696 O O . ARG A 1 92 ? 3.151 -6.910 2.871 1.00 98.44 92 ARG A O 1
ATOM 703 N N . LEU A 1 93 ? 1.404 -7.227 1.493 1.00 98.25 93 LEU A N 1
ATOM 704 C CA . LEU A 1 93 ? 0.380 -6.707 2.401 1.00 98.25 93 LEU A CA 1
ATOM 705 C C . LEU A 1 93 ? 0.150 -7.635 3.603 1.00 98.25 93 LEU A C 1
ATOM 707 O O . LEU A 1 93 ? -0.315 -7.172 4.639 1.00 98.25 93 LEU A O 1
ATOM 711 N N . GLY A 1 94 ? 0.473 -8.926 3.480 1.00 98.19 94 GLY A N 1
ATOM 712 C CA . GLY A 1 94 ? 0.226 -9.921 4.520 1.00 98.19 94 GLY A CA 1
ATOM 713 C C . GLY A 1 94 ? -1.265 -10.174 4.748 1.00 98.19 94 GLY A C 1
ATOM 714 O O . GLY A 1 94 ? -1.678 -10.367 5.887 1.00 98.19 94 GLY A O 1
ATOM 715 N N . VAL A 1 95 ? -2.071 -10.129 3.681 1.00 98.19 95 VAL A N 1
ATOM 716 C CA . VAL A 1 95 ? -3.532 -10.302 3.727 1.00 98.19 95 VAL A CA 1
ATOM 717 C C . VAL A 1 95 ? -3.981 -11.386 2.753 1.00 98.19 95 VAL A C 1
ATOM 719 O O . VAL A 1 95 ? -3.322 -11.644 1.748 1.00 98.19 95 VAL A O 1
ATOM 722 N N . GLU A 1 96 ? -5.141 -11.980 3.016 1.00 97.75 96 GLU A N 1
ATOM 723 C CA . GLU A 1 96 ? -5.742 -12.990 2.135 1.00 97.75 96 GLU A CA 1
ATOM 724 C C . GLU A 1 96 ? -6.621 -12.374 1.040 1.00 97.75 96 GLU A C 1
ATOM 726 O O . GLU A 1 96 ? -6.787 -12.960 -0.027 1.00 97.75 96 GLU A O 1
ATOM 731 N N . THR A 1 97 ? -7.177 -11.181 1.285 1.00 97.94 97 THR A N 1
ATOM 732 C CA . THR A 1 97 ? -8.109 -10.508 0.368 1.00 97.94 97 THR A CA 1
ATOM 733 C C . THR A 1 97 ? -7.807 -9.015 0.239 1.00 97.94 97 THR A C 1
ATOM 735 O O . THR A 1 97 ? -7.581 -8.317 1.233 1.00 97.94 97 THR A O 1
ATOM 738 N N . ILE A 1 98 ? -7.859 -8.526 -1.003 1.00 98.56 98 ILE A N 1
ATOM 739 C CA . ILE A 1 98 ? -7.821 -7.106 -1.380 1.00 98.56 98 ILE A CA 1
ATOM 740 C C . ILE A 1 98 ? -9.240 -6.698 -1.786 1.00 98.56 98 ILE A C 1
ATOM 742 O O . ILE A 1 98 ? -9.828 -7.338 -2.656 1.00 98.56 98 ILE A O 1
ATOM 746 N N . ASP A 1 99 ? -9.772 -5.627 -1.196 1.00 98.50 99 ASP A N 1
ATOM 747 C CA . ASP A 1 99 ? -11.162 -5.205 -1.423 1.00 98.50 99 ASP A CA 1
ATOM 748 C C . ASP A 1 99 ? -11.347 -4.558 -2.800 1.00 98.50 99 ASP A C 1
ATOM 750 O O . ASP A 1 99 ? -12.363 -4.751 -3.467 1.00 98.50 99 ASP A O 1
ATOM 754 N N . LEU A 1 100 ? -10.341 -3.801 -3.250 1.00 98.44 100 LEU A N 1
ATOM 755 C CA . LEU A 1 100 ? -10.329 -3.180 -4.570 1.00 98.44 100 LEU A CA 1
ATOM 756 C C . LEU A 1 100 ? -8.967 -3.353 -5.246 1.00 98.44 100 LEU A C 1
ATOM 758 O O . LEU A 1 100 ? -7.969 -2.750 -4.860 1.00 98.44 100 LEU A O 1
ATOM 762 N N . TYR A 1 101 ? -8.938 -4.141 -6.317 1.00 98.25 101 TYR A N 1
ATOM 763 C CA . TYR A 1 101 ? -7.735 -4.359 -7.112 1.00 98.25 101 TYR A CA 1
ATOM 764 C C . TYR A 1 101 ? -7.920 -3.820 -8.525 1.00 98.25 101 TYR A C 1
ATOM 766 O O . TYR A 1 101 ? -8.826 -4.249 -9.241 1.00 98.25 101 TYR A O 1
ATOM 774 N N . TYR A 1 102 ? -7.082 -2.868 -8.940 1.00 96.44 102 TYR A N 1
ATOM 775 C CA . TYR A 1 102 ? -7.279 -2.199 -10.225 1.00 96.44 102 TYR A CA 1
ATOM 776 C C . TYR A 1 102 ? -6.002 -1.954 -11.019 1.00 96.44 102 TYR A C 1
ATOM 778 O O . TYR A 1 102 ? -4.893 -1.842 -10.498 1.00 96.44 102 TYR A O 1
ATOM 786 N N . GLN A 1 103 ? -6.170 -1.857 -12.336 1.00 95.75 103 GLN A N 1
ATOM 787 C CA . GLN A 1 103 ? -5.069 -1.558 -13.234 1.00 95.75 103 GLN A CA 1
ATOM 788 C C . GLN A 1 103 ? -4.671 -0.085 -13.092 1.00 95.75 103 GLN A C 1
ATOM 790 O O . GLN A 1 103 ? -5.468 0.816 -13.350 1.00 95.75 103 GLN A O 1
ATOM 795 N N . HIS A 1 104 ? -3.417 0.161 -12.722 1.00 94.12 104 HIS A N 1
ATOM 796 C CA . HIS A 1 104 ? -2.885 1.489 -12.423 1.00 94.12 104 HIS A CA 1
ATOM 797 C C . HIS A 1 104 ? -2.955 2.413 -13.640 1.00 94.12 104 HIS A C 1
ATOM 799 O O . HIS A 1 104 ? -3.282 3.593 -13.523 1.00 94.12 104 HIS A O 1
ATOM 805 N N . ARG A 1 105 ? -2.653 1.872 -14.825 1.00 86.88 105 ARG A N 1
ATOM 806 C CA . ARG A 1 105 ? -2.823 2.558 -16.104 1.00 86.88 105 ARG A CA 1
ATOM 807 C C . ARG A 1 105 ? -3.217 1.559 -17.186 1.00 86.88 105 ARG A C 1
ATOM 809 O O . ARG A 1 105 ? -2.575 0.511 -17.293 1.00 86.88 105 ARG A O 1
ATOM 816 N N . PRO A 1 106 ? -4.211 1.869 -18.033 1.00 83.75 106 PRO A N 1
ATOM 817 C CA . PRO A 1 106 ? -4.406 1.102 -19.249 1.00 83.75 106 PRO A CA 1
ATOM 818 C C . PRO A 1 106 ? -3.191 1.306 -20.157 1.00 83.75 106 PRO A C 1
ATOM 820 O O . PRO A 1 106 ? -2.634 2.405 -20.240 1.00 83.75 106 PRO A O 1
ATOM 823 N N . ARG A 1 107 ? -2.786 0.258 -20.880 1.00 73.06 107 ARG A N 1
ATOM 824 C CA . ARG A 1 107 ? -1.795 0.423 -21.946 1.00 73.06 107 ARG A CA 1
ATOM 825 C C . ARG A 1 107 ? -2.379 1.390 -22.971 1.00 73.06 107 ARG A C 1
ATOM 827 O O . ARG A 1 107 ? -3.406 1.094 -23.583 1.00 73.06 107 ARG A O 1
ATOM 834 N N . SER A 1 108 ? -1.715 2.520 -23.187 1.00 65.50 108 SER A N 1
ATOM 835 C CA . SER A 1 108 ? -2.004 3.372 -24.331 1.00 65.50 108 SER A CA 1
ATOM 836 C C . SER A 1 108 ? -1.747 2.542 -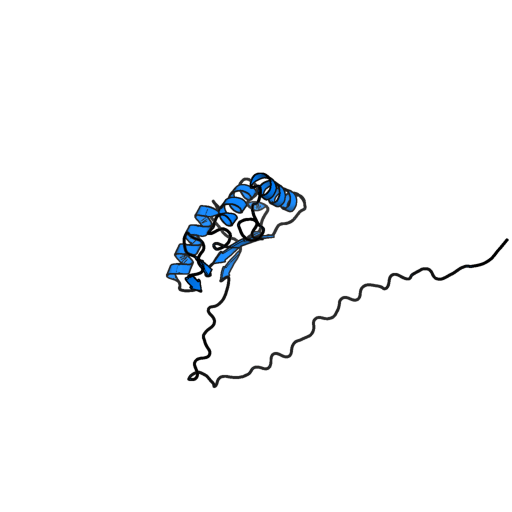25.586 1.00 65.50 108 SER A C 1
ATOM 838 O O . SER A 1 108 ? -0.610 2.213 -25.928 1.00 65.50 108 SER A O 1
ATOM 840 N N . ARG A 1 109 ? -2.820 2.139 -26.275 1.00 59.56 109 ARG A N 1
ATOM 841 C CA . ARG A 1 109 ? -2.681 1.723 -27.666 1.00 59.56 109 ARG A CA 1
ATOM 842 C C . ARG A 1 109 ? -2.181 2.966 -28.389 1.00 59.56 109 ARG A C 1
ATOM 844 O O . ARG A 1 109 ? -2.914 3.950 -28.481 1.00 59.56 109 ARG A O 1
ATOM 851 N N . GLY A 1 110 ? -0.927 2.944 -28.841 1.00 53.66 110 GLY A N 1
ATOM 852 C CA . GLY A 1 110 ? -0.477 3.897 -29.847 1.00 53.66 110 GLY A CA 1
ATOM 853 C C . GLY A 1 110 ? -1.540 3.931 -30.939 1.00 53.66 110 GLY A C 1
ATOM 854 O O . GLY A 1 110 ? -2.105 2.886 -31.272 1.00 53.66 110 GLY A O 1
ATOM 855 N N . ARG A 1 111 ? -1.897 5.128 -31.402 1.00 48.72 111 ARG A N 1
ATOM 856 C CA . ARG A 1 111 ? -2.883 5.305 -32.465 1.00 48.72 111 ARG A CA 1
ATOM 857 C C . ARG A 1 111 ? -2.373 4.532 -33.678 1.00 48.72 111 ARG A C 1
ATOM 859 O O . ARG A 1 111 ? -1.518 5.036 -34.391 1.00 48.72 111 ARG A O 1
ATOM 866 N N . ASP A 1 112 ? -2.827 3.295 -33.866 1.00 47.00 112 ASP A N 1
ATOM 867 C CA . ASP A 1 112 ? -2.502 2.531 -35.063 1.00 47.00 112 ASP A CA 1
ATOM 868 C C . ASP A 1 112 ? -3.108 3.311 -36.236 1.00 47.00 112 ASP A C 1
ATOM 870 O O . ASP A 1 112 ? -4.332 3.504 -36.248 1.00 47.00 112 ASP A O 1
ATOM 874 N N . PRO A 1 113 ? -2.301 3.793 -37.198 1.00 51.91 113 PRO A N 1
ATOM 875 C CA . PRO A 1 113 ? -2.828 4.525 -38.341 1.00 51.91 113 PRO A CA 1
ATOM 876 C C . PRO A 1 113 ? -3.872 3.713 -39.126 1.00 51.91 113 PRO A C 1
ATOM 878 O O . PRO A 1 113 ? -4.730 4.302 -39.777 1.00 51.91 113 PRO A O 1
ATOM 881 N N . ARG A 1 114 ? -3.876 2.377 -39.006 1.00 52.69 114 ARG A N 1
ATOM 882 C CA . ARG A 1 114 ? -4.838 1.473 -39.663 1.00 52.69 114 ARG A CA 1
ATOM 883 C C . ARG A 1 114 ? -6.169 1.312 -38.926 1.00 52.69 114 ARG A C 1
ATOM 885 O O . ARG A 1 114 ? -7.119 0.796 -39.498 1.00 52.69 114 ARG A O 1
ATOM 892 N N . HIS A 1 115 ? -6.269 1.774 -37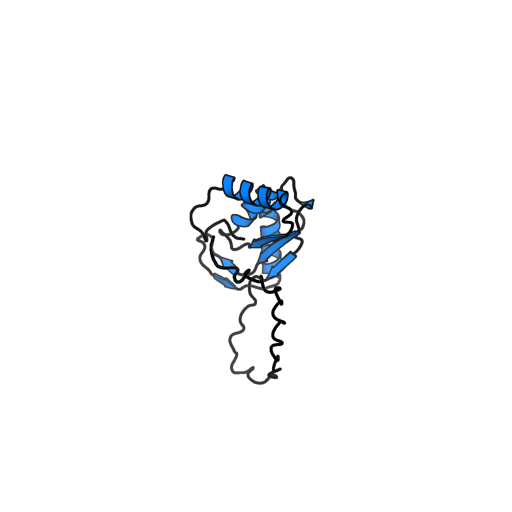.681 1.00 47.41 115 HIS A N 1
ATOM 893 C CA . HIS A 1 115 ? -7.508 1.737 -36.891 1.00 47.41 115 HIS A CA 1
ATOM 894 C C . HIS A 1 115 ? -8.209 3.108 -36.829 1.00 47.41 115 HIS A C 1
ATOM 896 O O . HIS A 1 115 ? -9.126 3.322 -36.032 1.00 47.41 115 HIS A O 1
ATOM 902 N N . GLY A 1 116 ? -7.799 4.048 -37.687 1.00 40.47 116 GLY A N 1
ATOM 903 C CA . GLY A 1 116 ? -8.291 5.422 -37.769 1.00 40.47 116 GLY A CA 1
ATOM 904 C C . GLY A 1 116 ? -9.691 5.595 -38.362 1.00 40.47 116 GLY A C 1
ATOM 905 O O . GLY A 1 116 ? -9.882 6.505 -39.155 1.00 40.47 116 GLY A O 1
ATOM 906 N N . ALA A 1 117 ? -10.675 4.773 -37.993 1.00 47.72 117 ALA A N 1
ATOM 907 C CA . ALA A 1 117 ? -12.071 5.019 -38.360 1.00 47.72 117 ALA A CA 1
ATOM 908 C C . ALA A 1 117 ? -13.064 4.262 -37.465 1.00 47.72 117 ALA A C 1
ATOM 910 O O . ALA A 1 117 ? -13.792 3.408 -37.956 1.00 47.72 117 ALA A O 1
ATOM 911 N N . ARG A 1 118 ? -13.154 4.565 -36.161 1.00 44.16 118 ARG A N 1
ATOM 912 C CA . ARG A 1 118 ? -14.379 4.254 -35.397 1.00 44.16 118 ARG A CA 1
ATOM 913 C C . ARG A 1 118 ? -14.783 5.406 -34.472 1.00 44.16 118 ARG A C 1
ATOM 915 O O . ARG A 1 118 ? -14.033 5.811 -33.593 1.00 44.16 118 ARG A O 1
ATOM 922 N N . ALA A 1 119 ? -15.966 5.934 -34.790 1.00 39.22 119 ALA A N 1
ATOM 923 C CA . ALA A 1 119 ? -16.887 6.778 -34.032 1.00 39.22 119 ALA A CA 1
ATOM 924 C C . ALA A 1 119 ? -16.293 7.710 -32.959 1.00 39.22 119 ALA A C 1
ATOM 926 O O . ALA A 1 119 ? -16.046 7.326 -31.818 1.00 39.22 119 ALA A O 1
ATOM 927 N N . ARG A 1 120 ? -16.210 9.004 -33.294 1.00 43.34 120 ARG A N 1
ATOM 928 C CA . ARG A 1 120 ? -16.191 10.073 -32.291 1.00 43.34 120 ARG A CA 1
ATOM 929 C C . ARG A 1 120 ? -17.567 10.120 -31.618 1.00 43.34 120 ARG A C 1
ATOM 931 O O . ARG A 1 120 ? -18.442 10.846 -32.081 1.00 43.34 120 ARG A O 1
ATOM 938 N N . HIS A 1 121 ? -17.766 9.402 -30.516 1.00 36.59 121 HIS A N 1
ATOM 939 C CA . HIS A 1 121 ? -18.808 9.817 -29.582 1.00 36.59 121 HIS A CA 1
ATOM 940 C C . HIS A 1 121 ? -18.312 11.095 -28.903 1.00 36.59 121 HIS A C 1
ATOM 942 O O . HIS A 1 121 ? -17.403 11.070 -28.074 1.00 36.59 121 HIS A O 1
ATOM 948 N N . ARG A 1 122 ? -18.876 12.240 -29.309 1.00 40.38 122 ARG A N 1
ATOM 949 C CA . ARG A 1 122 ? -18.805 13.481 -28.533 1.00 40.38 122 ARG A CA 1
ATOM 950 C C . ARG A 1 122 ? -19.408 13.189 -27.159 1.00 40.38 122 ARG A C 1
ATOM 952 O O . ARG A 1 122 ? -20.625 13.225 -27.003 1.00 40.38 122 ARG A O 1
ATOM 959 N N . LEU A 1 123 ? -18.570 12.917 -26.166 1.00 34.56 123 LEU A N 1
ATOM 960 C CA . LEU A 1 123 ? -18.957 13.105 -24.776 1.00 34.56 123 LEU A CA 1
ATOM 961 C C . LEU A 1 123 ? -19.066 14.618 -24.571 1.00 34.56 123 LEU A C 1
ATOM 963 O O . LEU A 1 123 ? -18.060 15.325 -24.520 1.00 34.56 123 LEU A O 1
ATOM 967 N N . ARG A 1 124 ? -20.300 15.134 -24.535 1.00 37.16 124 ARG A N 1
ATOM 968 C CA . ARG A 1 124 ? -20.560 16.444 -23.935 1.00 37.16 124 ARG A CA 1
ATOM 969 C C . ARG A 1 124 ? -20.085 16.345 -22.488 1.00 37.16 124 ARG A C 1
ATOM 971 O O . ARG A 1 124 ? -20.605 15.527 -21.735 1.00 37.16 124 ARG A O 1
ATOM 978 N N . ALA A 1 125 ? -19.105 17.159 -22.114 1.00 37.25 125 ALA A N 1
ATOM 979 C CA . ALA A 1 125 ? -18.793 17.381 -20.715 1.00 37.25 125 ALA A CA 1
ATOM 980 C C . ALA A 1 125 ? -20.046 17.968 -20.053 1.00 37.25 125 ALA A C 1
ATOM 982 O O . ALA A 1 125 ? -20.432 19.103 -20.335 1.00 37.25 125 ALA A O 1
ATOM 983 N N . VAL A 1 126 ? -20.713 17.178 -19.218 1.00 45.69 126 VAL A N 1
ATOM 984 C CA . VAL A 1 126 ? -21.649 17.719 -18.238 1.00 45.69 126 VAL A CA 1
ATOM 985 C C . VAL A 1 126 ? -20.766 18.374 -17.185 1.00 45.69 126 VAL A C 1
ATOM 987 O O . VAL A 1 126 ? -20.045 17.686 -16.464 1.00 45.69 126 VAL A O 1
ATOM 990 N N . GLN A 1 127 ? -20.738 19.707 -17.160 1.00 37.94 127 GLN A N 1
ATOM 991 C CA . GLN A 1 127 ? -20.109 20.431 -16.061 1.00 37.94 127 GLN A CA 1
ATOM 992 C C . GLN A 1 127 ? -20.807 20.009 -14.760 1.00 37.94 127 GLN A C 1
ATOM 994 O O . GLN A 1 127 ? -22.036 20.102 -14.697 1.00 37.94 127 GLN A O 1
ATOM 999 N N . PRO A 1 128 ? -20.082 19.551 -13.725 1.00 41.75 128 PRO A N 1
ATOM 1000 C CA . PRO A 1 128 ? -20.697 19.353 -12.425 1.00 41.75 128 PRO A CA 1
ATOM 1001 C C . PRO A 1 128 ? -21.207 20.706 -11.918 1.00 41.75 128 PRO A C 1
ATOM 1003 O O . PRO A 1 128 ? -20.519 21.727 -12.029 1.00 41.75 128 PRO A O 1
ATOM 1006 N N . ALA A 1 129 ? -22.431 20.719 -11.390 1.00 50.25 129 ALA A N 1
ATOM 1007 C CA . ALA A 1 129 ? -22.988 21.899 -10.748 1.00 50.25 129 ALA A CA 1
ATOM 1008 C C . ALA A 1 129 ? -22.036 22.348 -9.630 1.00 50.25 129 ALA A C 1
ATOM 1010 O O . ALA A 1 129 ? -21.666 21.557 -8.763 1.00 50.25 129 ALA A O 1
ATOM 1011 N N . ARG A 1 130 ? -21.614 23.617 -9.668 1.00 46.41 130 ARG A N 1
ATOM 1012 C CA . ARG A 1 130 ? -20.814 24.205 -8.590 1.00 46.41 130 ARG A CA 1
ATOM 1013 C C . ARG A 1 130 ? -21.626 24.124 -7.289 1.00 46.41 130 ARG A C 1
ATOM 1015 O O . ARG A 1 130 ? -22.778 24.566 -7.301 1.00 46.41 130 ARG A O 1
ATOM 1022 N N . PRO A 1 131 ? -21.071 23.607 -6.181 1.00 41.62 131 PRO A N 1
ATOM 1023 C CA . PRO A 1 131 ? -21.748 23.691 -4.896 1.00 41.62 131 PRO A CA 1
ATOM 1024 C C . PRO A 1 131 ? -21.962 25.169 -4.549 1.00 41.62 131 PRO A C 1
ATOM 1026 O O . PRO A 1 131 ? -21.024 25.968 -4.559 1.00 41.62 131 PRO A O 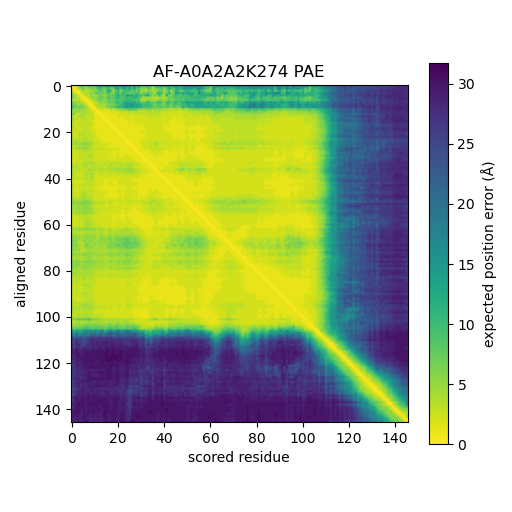1
ATOM 1029 N N . ARG A 1 132 ? -23.219 25.545 -4.291 1.00 50.62 132 ARG A N 1
ATOM 1030 C CA . ARG A 1 132 ? -23.561 26.859 -3.743 1.00 50.62 132 ARG A CA 1
ATOM 1031 C C . ARG A 1 132 ? -23.217 26.832 -2.260 1.00 50.62 132 ARG A C 1
ATOM 1033 O O . ARG A 1 132 ? -23.981 26.295 -1.465 1.00 50.62 132 ARG A O 1
ATOM 1040 N N .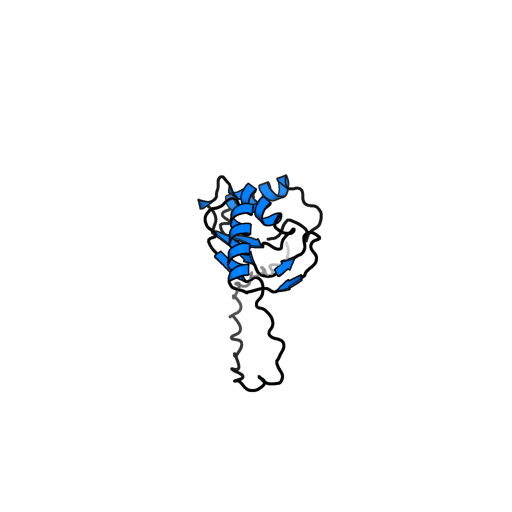 PHE A 1 133 ? -22.071 27.390 -1.895 1.00 49.81 133 PHE A N 1
ATOM 1041 C CA . PHE A 1 133 ? -21.838 27.765 -0.507 1.00 49.81 133 PHE A CA 1
ATOM 1042 C C . PHE A 1 133 ? -22.688 29.007 -0.201 1.00 49.81 133 PHE A C 1
ATOM 1044 O O . PHE A 1 133 ? -22.702 29.930 -1.020 1.00 49.81 133 PHE A O 1
ATOM 1051 N N . PRO A 1 134 ? -23.440 29.038 0.912 1.00 51.81 134 PRO A N 1
ATOM 1052 C CA . PRO A 1 134 ? -24.126 30.248 1.330 1.00 51.81 134 PRO A CA 1
ATOM 1053 C C . PRO A 1 134 ? -23.090 31.329 1.639 1.00 51.81 134 PRO A C 1
ATOM 1055 O O . PRO A 1 134 ? -22.111 31.086 2.346 1.00 51.81 134 PRO A O 1
ATOM 1058 N N . ASP A 1 135 ? -23.321 32.504 1.065 1.00 59.09 135 ASP A N 1
ATOM 1059 C CA . ASP A 1 135 ? -22.507 33.697 1.241 1.00 59.09 135 ASP A CA 1
ATOM 1060 C C . ASP A 1 135 ? -22.418 34.031 2.736 1.00 59.09 135 ASP A C 1
ATOM 1062 O O . ASP A 1 135 ? -23.443 34.247 3.401 1.00 59.09 135 ASP A O 1
ATOM 1066 N N . ARG A 1 136 ? -21.202 34.013 3.294 1.00 53.97 136 ARG A N 1
ATOM 1067 C CA . ARG A 1 136 ? -20.972 34.555 4.632 1.00 53.97 136 ARG A CA 1
ATOM 1068 C C . ARG A 1 136 ? -21.183 36.052 4.498 1.00 53.97 136 ARG A C 1
ATOM 1070 O O . ARG A 1 136 ? -20.302 36.756 4.030 1.00 53.97 136 ARG A O 1
ATOM 1077 N N . ARG A 1 137 ? -22.366 36.521 4.893 1.00 52.78 137 ARG A N 1
ATOM 1078 C CA . ARG A 1 137 ? -22.626 37.949 5.051 1.00 52.78 137 ARG A CA 1
ATOM 1079 C C . ARG A 1 137 ? -21.564 38.515 5.990 1.00 52.78 137 ARG A C 1
ATOM 1081 O O . ARG A 1 137 ? -21.578 38.206 7.182 1.00 52.78 137 ARG A O 1
ATOM 1088 N N . ASP A 1 138 ? -20.675 39.334 5.450 1.00 55.28 138 ASP A N 1
ATOM 1089 C CA . ASP A 1 138 ? -19.933 40.299 6.245 1.00 55.28 138 ASP A CA 1
ATOM 1090 C C . ASP A 1 138 ? -20.944 41.248 6.913 1.00 55.28 138 ASP A C 1
ATOM 1092 O O . ASP A 1 138 ? -21.860 41.744 6.244 1.00 55.28 138 ASP A O 1
ATOM 1096 N N . PRO A 1 139 ? -20.834 41.523 8.223 1.00 50.38 139 PRO A N 1
ATOM 1097 C CA . PRO A 1 139 ? -21.634 42.557 8.852 1.00 50.38 139 PRO A CA 1
ATOM 1098 C C . PRO A 1 139 ? -21.099 43.928 8.422 1.00 50.38 139 PRO A C 1
ATOM 1100 O O . PRO A 1 139 ? -20.131 44.450 8.973 1.00 50.38 139 PRO A O 1
ATOM 1103 N N . ALA A 1 140 ? -21.746 44.529 7.425 1.00 47.47 140 ALA A N 1
ATOM 1104 C CA . ALA A 1 140 ? -21.567 45.937 7.117 1.00 47.47 140 ALA A CA 1
ATOM 1105 C C . ALA A 1 140 ? -22.237 46.799 8.200 1.00 47.47 140 ALA A C 1
ATOM 1107 O O . ALA A 1 140 ? -23.458 46.846 8.304 1.00 47.47 140 ALA A O 1
ATOM 1108 N N . GLY A 1 141 ? -21.400 47.505 8.961 1.00 44.53 141 GLY A N 1
ATOM 1109 C CA . GLY A 1 141 ? -21.566 48.934 9.227 1.00 44.53 141 GLY A CA 1
ATOM 1110 C C . GLY A 1 141 ? -22.626 49.364 10.242 1.00 44.53 141 GLY A C 1
ATOM 1111 O O . GLY A 1 141 ? -23.807 49.471 9.936 1.00 44.53 141 GLY A O 1
ATOM 1112 N N . GLY A 1 142 ? -22.149 49.812 11.401 1.00 38.84 142 GLY A N 1
ATOM 1113 C CA . GLY A 1 142 ? -22.836 50.786 12.244 1.00 38.84 142 GLY A CA 1
ATOM 1114 C C . GLY A 1 142 ? -21.800 51.737 12.828 1.00 38.84 142 GLY A C 1
ATOM 1115 O O . GLY A 1 142 ? -21.079 51.373 13.751 1.00 38.84 142 GLY A O 1
ATOM 1116 N N . GLY A 1 143 ? -21.656 52.916 12.226 1.00 41.06 143 GLY A N 1
ATOM 1117 C CA . GLY A 1 143 ? -20.738 53.951 12.686 1.00 41.06 143 GLY A CA 1
ATOM 1118 C C . GLY A 1 143 ? -21.363 54.918 13.694 1.00 41.06 143 GLY A C 1
ATOM 1119 O O . GLY A 1 143 ? -22.578 55.034 13.797 1.00 41.06 143 GLY A O 1
ATOM 1120 N N . SER A 1 144 ? -20.462 55.700 14.298 1.00 43.16 144 SER A N 1
ATOM 1121 C CA . SER A 1 144 ? -20.640 57.052 14.853 1.00 43.16 144 SER A CA 1
ATOM 1122 C C . SER A 1 144 ? -21.102 57.238 16.312 1.00 43.16 144 SER A C 1
ATOM 1124 O O . SER A 1 144 ? -22.286 57.202 16.614 1.00 43.16 144 SER A O 1
ATOM 1126 N N . ARG A 1 145 ? -20.110 57.648 17.125 1.00 44.12 145 ARG A N 1
ATOM 1127 C CA . ARG A 1 145 ? -20.076 58.757 18.112 1.00 44.12 145 ARG A CA 1
ATOM 1128 C C . ARG A 1 145 ? -21.133 58.825 19.231 1.00 44.12 145 ARG A C 1
ATOM 1130 O O . ARG A 1 145 ? -22.258 59.245 18.987 1.00 44.12 145 ARG A O 1
ATOM 1137 N N . ALA A 1 146 ? -20.656 58.667 20.468 1.00 43.31 146 ALA A N 1
ATOM 1138 C CA . ALA A 1 146 ? -20.639 59.699 21.516 1.00 43.31 146 ALA A CA 1
ATOM 1139 C C . ALA A 1 146 ? -19.477 59.400 22.475 1.00 43.31 146 ALA A C 1
ATOM 1141 O O . ALA A 1 146 ? -19.216 58.195 22.688 1.00 43.31 146 ALA A O 1
#

Mean predicted aligned error: 12.62 Å

Sequence (146 aa):
MGMSEFYGQADEAEAVATIQRAIDLGVTFLDTADMYGVGRNEELVGRAIRDRRDAVVLATKFGNVRGEDGTFKGVCGRPDYVRSACEASLRRLGVETIDLYYQHRPRSRGRDPRHGARARHRLRAVQPARPRFPDRRDPAGGGSRA

Organism: NCBI:txid2018661